Protein AF-A0A376TNF1-F1 (afdb_monomer)

Foldseek 3Di:
DVVVVPQALPVQLLVLLVCVLVVVDPLLVSLLSSLVRLLVSLVVLLVVCVPPALVSNLVSVL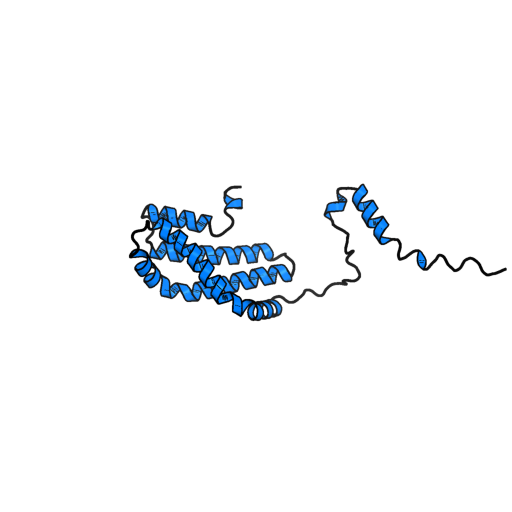SNVLSVVLSVVCNVCSVVLSVVLVPDPDRSSVSSVVSNVVSVVVSCVVCVVVPVVSSVVSCVVRPHDPPPDPPPDLPPPDVVCVVPVVVVVVSVVVVPPPPVVVPPPPPDDDD

Mean predicted aligned error: 14.38 Å

Organism: Escherichia coli (NCBI:txid562)

Radius of gyrati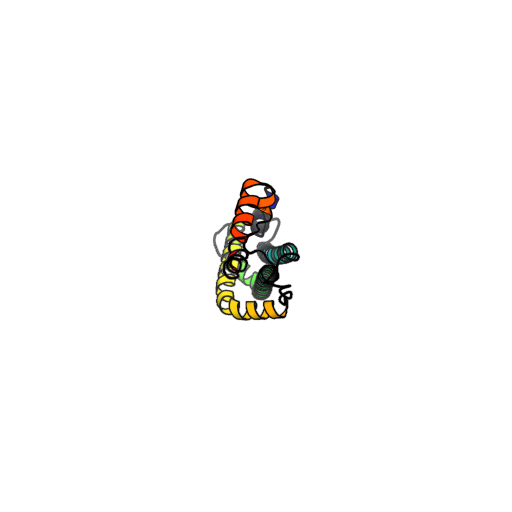on: 26.75 Å; Cα contacts (8 Å, |Δi|>4): 107; chains: 1; bounding box: 79×29×72 Å

Solvent-accessible surface area (backbone atoms only — not comparable to full-atom values): 10128 Å² total; per-residue (Å²): 103,72,76,65,69,39,67,59,37,58,49,57,40,51,52,40,18,51,37,36,63,71,63,77,42,55,68,55,57,40,52,52,50,43,48,50,36,46,38,50,40,24,50,51,45,34,64,74,26,66,88,48,58,54,68,56,35,30,53,27,47,44,51,28,51,54,38,48,54,48,44,64,67,46,57,83,46,41,63,61,50,39,54,59,56,64,69,48,99,63,61,68,27,55,52,48,52,51,49,53,54,49,54,53,50,53,46,48,64,69,44,56,84,44,45,66,64,42,53,53,52,28,45,70,75,47,55,77,70,79,75,79,50,82,87,74,58,67,95,74,70,56,78,80,35,69,84,36,70,70,56,43,50,56,51,56,62,69,68,52,72,76,67,58,73,78,74,73,84,84,84,88,86,79,136

Nearest PDB structures (foldseek):
  6e7e-assembly1_A  TM=3.094E-01  e=8.664E+00  Chlamydia trachomatis

InterPro domains:
  IPR003841 Sodium-dependent phosphate transport protein [PTHR10010] (2-160)

Structure (mmCIF, N/CA/C/O backbone):
data_AF-A0A376TNF1-F1
#
_entry.id   AF-A0A376TNF1-F1
#
loop_
_atom_site.group_PDB
_atom_site.id
_atom_site.type_symbol
_atom_site.label_atom_id
_atom_site.label_alt_id
_atom_site.label_comp_id
_atom_site.label_asym_id
_atom_site.label_entity_id
_atom_site.label_seq_id
_atom_site.pdbx_PDB_ins_code
_atom_site.Cartn_x
_atom_site.Cartn_y
_atom_site.Cartn_z
_atom_site.occupancy
_atom_site.B_iso_or_equiv
_atom_site.auth_seq_id
_atom_site.auth_comp_id
_atom_site.auth_asym_id
_atom_site.auth_atom_id
_atom_site.pdbx_PDB_model_num
ATOM 1 N N . MET A 1 1 ? 19.020 6.646 8.955 1.00 34.94 1 MET A N 1
ATOM 2 C CA . MET A 1 1 ? 19.158 5.173 8.859 1.00 34.94 1 MET A CA 1
ATOM 3 C C . MET A 1 1 ? 17.883 4.433 9.262 1.00 34.94 1 MET A C 1
ATOM 5 O O . MET A 1 1 ? 17.371 3.724 8.414 1.00 34.94 1 MET A O 1
ATOM 9 N N . PHE A 1 2 ? 17.274 4.658 10.437 1.00 38.81 2 PHE A N 1
ATOM 10 C CA . PHE A 1 2 ? 15.962 4.060 10.781 1.00 38.81 2 PHE A CA 1
ATOM 11 C C . PHE A 1 2 ? 14.847 4.399 9.764 1.00 38.81 2 PHE A C 1
ATOM 13 O O . PHE A 1 2 ? 14.122 3.512 9.330 1.00 38.81 2 PHE A O 1
ATOM 20 N N . ALA A 1 3 ? 14.791 5.646 9.274 1.00 36.69 3 ALA A N 1
ATOM 21 C CA . ALA A 1 3 ? 13.882 6.076 8.198 1.00 36.69 3 ALA A CA 1
ATOM 22 C C . ALA A 1 3 ? 14.189 5.462 6.809 1.00 36.69 3 ALA A C 1
ATOM 24 O O . ALA A 1 3 ? 13.300 5.370 5.973 1.00 36.69 3 ALA A O 1
ATOM 25 N N . ILE A 1 4 ? 15.432 5.018 6.578 1.00 36.22 4 ILE A N 1
ATOM 26 C CA . ILE A 1 4 ? 15.885 4.373 5.328 1.00 36.22 4 ILE A CA 1
ATOM 27 C C . ILE A 1 4 ? 15.665 2.850 5.397 1.00 36.22 4 ILE A C 1
ATOM 29 O O . ILE A 1 4 ? 15.368 2.228 4.389 1.00 36.22 4 ILE A O 1
ATOM 33 N N . ILE A 1 5 ? 15.729 2.252 6.592 1.00 37.12 5 ILE A N 1
ATOM 34 C CA . ILE A 1 5 ? 15.362 0.846 6.849 1.00 37.12 5 ILE A CA 1
ATOM 35 C C . ILE A 1 5 ? 13.827 0.686 6.918 1.00 37.12 5 ILE A C 1
ATOM 37 O O . ILE A 1 5 ? 13.288 -0.357 6.571 1.00 37.12 5 ILE A O 1
ATOM 41 N N . SER A 1 6 ? 13.105 1.754 7.277 1.00 37.94 6 SER A N 1
ATOM 42 C CA . SER A 1 6 ? 11.632 1.866 7.257 1.00 37.94 6 SER A CA 1
ATOM 43 C C . SER A 1 6 ? 11.009 1.983 5.855 1.00 37.94 6 SER A C 1
ATOM 45 O O . SER A 1 6 ? 9.791 2.118 5.716 1.00 37.94 6 SER A O 1
ATOM 47 N N . TYR A 1 7 ? 11.835 1.950 4.816 1.00 40.16 7 TYR A N 1
ATOM 48 C CA . TYR A 1 7 ? 11.448 1.915 3.412 1.00 40.16 7 TYR A CA 1
ATOM 49 C C . TYR A 1 7 ? 10.841 0.527 3.144 1.00 40.16 7 TYR A C 1
ATOM 51 O O . TYR A 1 7 ? 11.546 -0.458 3.027 1.00 40.16 7 TYR A O 1
ATOM 59 N N . SER A 1 8 ? 9.542 0.288 3.089 1.00 60.22 8 SER A N 1
ATOM 60 C CA . SER A 1 8 ? 8.426 1.112 2.673 1.00 60.22 8 SER A CA 1
ATOM 61 C C . SER A 1 8 ? 7.162 0.354 3.125 1.00 60.22 8 SER A C 1
ATOM 63 O O . SER A 1 8 ? 7.199 -0.864 3.295 1.00 60.22 8 SER A O 1
ATOM 65 N N . SER A 1 9 ? 6.039 1.032 3.361 1.00 64.62 9 SER A N 1
ATOM 66 C CA . SER A 1 9 ? 4.785 0.474 3.914 1.00 64.62 9 SER A CA 1
ATOM 67 C C . SER A 1 9 ? 4.803 0.034 5.390 1.00 64.62 9 SER A C 1
ATOM 69 O O . SER A 1 9 ? 3.880 0.410 6.106 1.00 64.62 9 SER A O 1
ATOM 71 N N . LEU A 1 10 ? 5.795 -0.716 5.891 1.00 77.06 10 LEU A N 1
ATOM 72 C CA . LEU A 1 10 ? 5.730 -1.268 7.261 1.00 77.06 10 LEU A CA 1
ATOM 73 C C . LEU A 1 10 ? 5.754 -0.183 8.348 1.00 77.06 10 LEU A C 1
ATOM 75 O O . LEU A 1 10 ? 4.940 -0.215 9.265 1.00 77.06 10 LEU A O 1
ATOM 79 N N . ALA A 1 11 ? 6.628 0.817 8.230 1.00 82.75 11 ALA A N 1
ATOM 80 C CA . ALA A 1 11 ? 6.674 1.916 9.195 1.00 82.75 11 ALA A CA 1
ATOM 81 C C . ALA A 1 11 ? 5.387 2.754 9.197 1.00 82.75 11 ALA A C 1
ATOM 83 O O . ALA A 1 11 ? 4.919 3.163 10.256 1.00 82.75 11 ALA A O 1
ATOM 84 N N . ALA A 1 12 ? 4.775 2.953 8.026 1.00 86.38 12 ALA A N 1
ATOM 85 C CA . ALA A 1 12 ? 3.481 3.619 7.918 1.00 86.38 12 ALA A CA 1
ATOM 86 C C . ALA A 1 12 ? 2.363 2.791 8.578 1.00 86.38 12 ALA A C 1
ATOM 88 O O . ALA A 1 12 ? 1.504 3.353 9.257 1.00 86.38 12 ALA A O 1
ATOM 89 N N . VAL A 1 13 ? 2.400 1.461 8.438 1.00 88.75 13 VAL A N 1
ATOM 90 C CA . VAL A 1 13 ? 1.470 0.538 9.109 1.00 88.75 13 VAL A CA 1
ATOM 91 C C . VAL A 1 13 ? 1.645 0.593 10.624 1.00 88.75 13 VAL A C 1
ATOM 93 O O . VAL A 1 13 ? 0.652 0.722 11.331 1.00 88.75 13 VAL A O 1
ATOM 96 N N . LEU A 1 14 ? 2.881 0.561 11.129 1.00 90.38 14 LEU A N 1
ATOM 97 C CA . LEU A 1 14 ? 3.160 0.646 12.565 1.00 90.38 14 LEU A CA 1
ATOM 98 C C . LEU A 1 14 ? 2.749 1.999 13.149 1.00 90.38 14 LEU A C 1
ATOM 100 O O . LEU A 1 14 ? 2.102 2.035 14.188 1.00 90.38 14 LEU A O 1
ATOM 104 N N . LEU A 1 15 ? 3.046 3.106 12.461 1.00 91.69 15 LEU A N 1
ATOM 105 C CA . LEU A 1 15 ? 2.569 4.432 12.858 1.00 91.69 15 LEU A CA 1
ATOM 106 C C . LEU A 1 15 ? 1.037 4.460 12.936 1.00 91.69 15 LEU A C 1
ATOM 108 O O . LEU A 1 15 ? 0.473 4.904 13.931 1.00 91.69 15 LEU A O 1
ATOM 112 N N . THR A 1 16 ? 0.366 3.935 11.912 1.00 91.44 16 THR A N 1
ATOM 113 C CA . THR A 1 16 ? -1.099 3.851 11.859 1.00 91.44 16 THR A CA 1
ATOM 114 C C . THR A 1 16 ? -1.656 2.986 12.995 1.00 91.44 16 THR A C 1
ATOM 116 O O . THR A 1 16 ? -2.622 3.375 13.654 1.00 91.44 16 THR A O 1
ATOM 119 N N . ALA A 1 17 ? -1.033 1.841 13.279 1.00 90.81 17 ALA A N 1
ATOM 120 C CA . ALA A 1 17 ? -1.405 0.963 14.384 1.00 90.81 17 ALA A CA 1
ATOM 121 C C . ALA A 1 17 ? -1.255 1.674 15.739 1.00 90.81 17 ALA A C 1
ATOM 123 O O . ALA A 1 17 ? -2.183 1.644 16.545 1.00 90.81 17 ALA A O 1
ATOM 124 N N . THR A 1 18 ? -0.151 2.393 15.955 1.00 91.81 18 THR A N 1
ATOM 125 C CA . THR A 1 18 ? 0.085 3.195 17.165 1.00 91.81 18 THR A CA 1
ATOM 126 C C . THR A 1 18 ? -0.958 4.300 17.331 1.00 91.81 18 THR A C 1
ATOM 128 O O . THR A 1 18 ? -1.529 4.446 18.409 1.00 91.81 18 THR A O 1
ATOM 131 N N . LEU A 1 19 ? -1.274 5.045 16.265 1.00 92.81 19 LEU A N 1
ATOM 132 C CA . LEU A 1 19 ? -2.315 6.083 16.298 1.00 92.81 19 LEU A CA 1
ATOM 133 C C . LEU A 1 19 ? -3.703 5.497 16.599 1.00 92.81 19 LEU A C 1
ATOM 135 O O . LEU A 1 19 ? -4.504 6.120 17.296 1.00 92.81 19 LEU A O 1
ATOM 139 N N . THR A 1 20 ? -3.977 4.288 16.107 1.00 92.75 20 THR A N 1
ATOM 140 C CA . THR A 1 20 ? -5.225 3.563 16.388 1.00 92.75 20 THR A CA 1
ATOM 141 C C . THR A 1 20 ? -5.281 3.089 17.840 1.00 92.75 2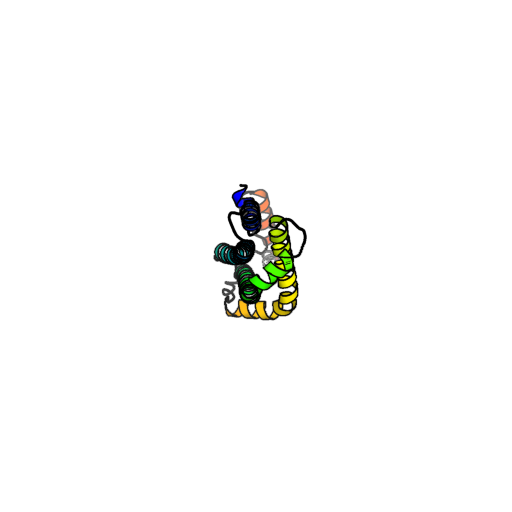0 THR A C 1
ATOM 143 O O . THR A 1 20 ? -6.325 3.206 18.477 1.00 92.75 20 THR A O 1
ATOM 146 N N . ALA A 1 21 ? -4.168 2.585 18.388 1.00 90.62 21 ALA A N 1
ATOM 147 C CA . ALA A 1 21 ? -4.066 2.201 19.799 1.00 90.62 21 ALA A CA 1
ATOM 148 C C . ALA A 1 21 ? -4.260 3.399 20.736 1.00 90.62 21 ALA A C 1
ATOM 150 O O . ALA A 1 21 ? -4.921 3.270 21.761 1.00 90.62 21 ALA A O 1
ATOM 151 N N . ALA A 1 22 ? -3.738 4.566 20.354 1.00 91.56 22 ALA A N 1
ATOM 152 C CA . ALA A 1 22 ? -3.922 5.817 21.083 1.00 91.56 22 ALA A CA 1
ATOM 153 C C . ALA A 1 22 ? -5.341 6.408 20.944 1.00 91.56 22 ALA A C 1
ATOM 155 O O . ALA A 1 22 ? -5.638 7.429 21.558 1.00 91.56 22 ALA A O 1
ATOM 156 N N . GLY A 1 23 ? -6.214 5.810 20.121 1.00 88.69 23 GLY A N 1
ATOM 157 C CA . GLY A 1 23 ? -7.573 6.302 19.875 1.00 88.69 23 GLY A CA 1
ATOM 158 C C . GLY A 1 23 ? -7.645 7.593 19.052 1.00 88.69 23 GLY A C 1
ATOM 159 O O . GLY A 1 23 ? -8.720 8.173 18.940 1.00 88.69 23 GLY A O 1
ATOM 160 N N . ILE A 1 24 ? -6.527 8.034 18.464 1.00 94.00 24 ILE A N 1
ATOM 161 C CA . ILE A 1 24 ? -6.433 9.275 17.677 1.00 94.00 24 ILE A CA 1
ATOM 162 C C . ILE A 1 24 ? -7.178 9.128 16.347 1.00 94.00 24 ILE A C 1
ATOM 164 O O . ILE A 1 24 ? -7.808 10.070 15.871 1.00 94.00 24 ILE A O 1
ATOM 168 N N . ILE A 1 25 ? -7.110 7.938 15.746 1.00 93.88 25 ILE A N 1
ATOM 169 C CA . ILE A 1 25 ? -7.808 7.610 14.501 1.00 93.88 25 ILE A CA 1
ATOM 170 C C . ILE A 1 25 ? -8.760 6.434 14.703 1.00 93.88 25 ILE A C 1
ATOM 172 O O . ILE A 1 25 ? -8.498 5.516 15.485 1.00 93.88 25 ILE A O 1
ATOM 176 N N . SER A 1 26 ? -9.874 6.447 13.971 1.00 93.06 26 SER A N 1
ATOM 177 C CA . SER A 1 26 ? -10.819 5.333 13.974 1.00 93.06 26 SER A CA 1
ATOM 178 C C . SER A 1 26 ? -10.261 4.136 13.197 1.00 93.06 26 SER A C 1
ATOM 180 O O . SER A 1 26 ? -9.447 4.279 12.285 1.00 93.06 26 SER A O 1
ATOM 182 N N . PHE A 1 27 ? -10.722 2.933 13.540 1.00 92.06 27 PHE A N 1
ATOM 183 C CA . PHE A 1 27 ? -10.255 1.705 12.895 1.00 92.06 27 PHE A CA 1
ATOM 184 C C . PHE A 1 27 ? -10.501 1.675 11.368 1.00 92.06 27 PHE A C 1
ATOM 186 O O . PHE A 1 27 ? -9.567 1.346 10.643 1.00 92.06 27 PHE A O 1
ATOM 193 N N . PRO A 1 28 ? -11.664 2.104 10.830 1.00 92.75 28 PRO A N 1
ATOM 194 C CA . PRO A 1 28 ? -11.850 2.203 9.379 1.00 92.75 28 PRO A CA 1
ATOM 195 C C . PRO A 1 28 ? -10.865 3.173 8.707 1.00 92.75 28 PRO A C 1
ATOM 197 O O . PRO A 1 28 ? -10.336 2.873 7.638 1.00 92.75 28 PRO A O 1
ATOM 200 N N . VAL A 1 29 ? -10.567 4.310 9.352 1.00 93.06 29 VAL A N 1
ATOM 201 C CA . VAL A 1 29 ? -9.575 5.278 8.852 1.00 93.06 29 VAL A CA 1
ATOM 202 C C . VAL A 1 29 ? -8.181 4.651 8.828 1.00 93.06 29 VAL A C 1
ATOM 204 O O . VAL A 1 29 ? -7.451 4.820 7.853 1.00 93.06 29 VAL A O 1
ATOM 207 N N . ALA A 1 30 ? -7.831 3.868 9.850 1.00 93.31 30 ALA A N 1
ATOM 208 C CA . ALA A 1 30 ? -6.577 3.130 9.895 1.00 93.31 30 ALA A CA 1
ATOM 209 C C . ALA A 1 30 ? -6.427 2.156 8.711 1.00 93.31 30 ALA A C 1
ATOM 211 O O . ALA A 1 30 ? -5.371 2.119 8.078 1.00 93.31 30 ALA A O 1
ATOM 212 N N . LEU A 1 31 ? -7.486 1.422 8.348 1.00 93.31 31 LEU A N 1
ATOM 213 C CA . LEU A 1 31 ? -7.456 0.523 7.185 1.00 93.31 31 LEU A CA 1
ATOM 214 C C . LEU A 1 31 ? -7.226 1.294 5.875 1.00 93.31 31 LEU A C 1
ATOM 216 O O . LEU A 1 31 ? -6.380 0.899 5.069 1.00 93.31 31 LEU A O 1
ATOM 220 N N . CYS A 1 32 ? -7.911 2.428 5.687 1.00 93.62 32 CYS A N 1
ATOM 221 C CA . CYS A 1 32 ? -7.702 3.308 4.533 1.00 93.62 32 CYS A CA 1
ATOM 222 C C . CYS A 1 32 ? -6.256 3.818 4.446 1.00 93.62 32 CYS A C 1
ATOM 224 O O . CYS A 1 32 ? -5.663 3.802 3.365 1.00 93.62 32 CYS A O 1
ATOM 226 N N . LEU A 1 33 ? -5.665 4.225 5.574 1.00 92.75 33 LEU A N 1
ATOM 227 C CA . LEU A 1 33 ? -4.272 4.679 5.629 1.00 92.75 33 LEU A CA 1
ATOM 228 C C . LEU A 1 33 ? -3.290 3.564 5.259 1.00 92.75 33 LEU A C 1
ATOM 230 O O . LEU A 1 33 ? -2.349 3.814 4.509 1.00 92.75 33 LEU A O 1
ATOM 234 N N . VAL A 1 34 ? -3.525 2.328 5.709 1.00 91.62 34 VAL A N 1
ATOM 235 C CA . VAL A 1 34 ? -2.697 1.173 5.323 1.00 91.62 34 VAL A CA 1
ATOM 236 C C . VAL A 1 34 ? -2.775 0.897 3.820 1.00 91.62 34 VAL A C 1
ATOM 238 O O . VAL A 1 34 ? -1.742 0.666 3.185 1.00 91.62 34 VAL A O 1
ATOM 241 N N . ILE A 1 35 ? -3.974 0.945 3.230 1.00 91.75 35 ILE A N 1
ATOM 242 C CA . ILE A 1 35 ? -4.154 0.781 1.778 1.00 91.75 35 ILE A CA 1
ATOM 243 C C . ILE A 1 35 ? -3.397 1.887 1.029 1.00 91.75 35 ILE A C 1
ATOM 245 O O . ILE A 1 35 ? -2.643 1.594 0.095 1.00 91.75 35 ILE A O 1
ATOM 249 N N . GLY A 1 36 ? -3.548 3.138 1.473 1.00 90.31 36 GLY A N 1
ATOM 250 C CA . GLY A 1 36 ? -2.872 4.300 0.900 1.00 90.31 36 GLY A CA 1
ATOM 251 C C . GLY A 1 36 ? -1.349 4.210 0.999 1.00 90.31 36 GLY A C 1
ATOM 252 O O . GLY A 1 36 ? -0.658 4.415 0.004 1.00 90.31 36 GLY A O 1
ATOM 253 N N . ALA A 1 37 ? -0.813 3.815 2.155 1.00 89.44 37 ALA A N 1
ATOM 254 C CA . ALA A 1 37 ? 0.621 3.610 2.354 1.00 89.44 37 ALA A CA 1
ATOM 255 C C . ALA A 1 37 ? 1.182 2.520 1.429 1.00 89.44 37 ALA A C 1
ATOM 257 O O . ALA A 1 37 ? 2.262 2.676 0.851 1.00 89.44 37 ALA A O 1
ATOM 258 N N . ASN A 1 38 ? 0.433 1.432 1.228 1.00 87.56 38 ASN A N 1
ATOM 259 C CA . ASN A 1 38 ? 0.830 0.380 0.301 1.00 87.56 38 ASN A CA 1
ATOM 260 C C . ASN A 1 38 ? 0.824 0.871 -1.158 1.00 87.56 38 ASN A C 1
ATOM 262 O O . ASN A 1 38 ? 1.758 0.560 -1.900 1.00 87.56 38 ASN A O 1
ATOM 266 N N . LEU A 1 39 ? -0.167 1.668 -1.572 1.00 89.81 39 LEU A N 1
ATOM 267 C CA . LEU A 1 39 ? -0.187 2.278 -2.906 1.00 89.81 39 LEU A CA 1
ATOM 268 C C . LEU A 1 39 ? 0.973 3.271 -3.092 1.00 89.81 39 LEU A C 1
ATOM 270 O O . LEU A 1 39 ? 1.701 3.192 -4.082 1.00 89.81 39 LEU A O 1
ATOM 274 N N . GLY A 1 40 ? 1.208 4.131 -2.097 1.00 86.81 40 GLY A N 1
ATOM 275 C CA . GLY A 1 40 ? 2.311 5.094 -2.073 1.00 86.81 40 GLY A CA 1
ATOM 276 C C . GLY A 1 40 ? 3.684 4.429 -2.192 1.00 86.81 40 GLY A C 1
ATOM 277 O O . GLY A 1 40 ? 4.529 4.907 -2.946 1.00 86.81 40 GLY A O 1
ATOM 278 N N . SER A 1 41 ? 3.888 3.269 -1.555 1.00 85.38 41 SER A N 1
ATOM 279 C CA . SER A 1 41 ? 5.125 2.485 -1.719 1.00 85.38 41 SER A CA 1
ATOM 280 C C . SER A 1 41 ? 5.379 2.069 -3.173 1.00 85.38 41 SER A C 1
ATOM 282 O O . SER A 1 41 ? 6.522 2.043 -3.624 1.00 85.38 41 SER A O 1
ATOM 284 N N . GLY A 1 42 ? 4.317 1.751 -3.925 1.00 85.88 42 GLY A N 1
ATOM 285 C CA . GLY A 1 42 ? 4.406 1.424 -5.348 1.00 85.88 42 GLY A CA 1
ATOM 286 C C . GLY A 1 42 ? 4.779 2.637 -6.194 1.00 85.88 42 GLY A C 1
ATOM 287 O O . GLY A 1 42 ? 5.593 2.518 -7.106 1.00 85.88 42 GLY A O 1
ATOM 288 N N . LEU A 1 43 ? 4.232 3.809 -5.862 1.00 87.94 43 LEU A N 1
ATOM 289 C CA . LEU A 1 43 ? 4.555 5.051 -6.560 1.00 87.94 43 LEU A CA 1
ATOM 290 C C . LEU A 1 43 ? 6.012 5.459 -6.318 1.00 87.94 43 LEU A C 1
ATOM 292 O O . LEU A 1 43 ? 6.724 5.779 -7.264 1.00 87.94 43 LEU A O 1
ATOM 296 N N . LEU A 1 44 ? 6.486 5.374 -5.073 1.00 85.50 44 LEU A N 1
ATOM 297 C CA . LEU A 1 44 ? 7.892 5.616 -4.745 1.00 85.50 44 LEU A CA 1
ATOM 298 C C . LEU A 1 44 ? 8.818 4.637 -5.473 1.00 85.50 44 LEU A C 1
ATOM 300 O O . LEU A 1 44 ? 9.837 5.057 -6.013 1.00 85.50 44 LEU A O 1
ATOM 304 N N . ALA A 1 45 ? 8.447 3.355 -5.554 1.00 83.75 45 ALA A N 1
ATOM 305 C CA . ALA A 1 45 ? 9.211 2.370 -6.316 1.00 83.75 45 ALA A CA 1
ATOM 306 C C . ALA A 1 45 ? 9.290 2.731 -7.809 1.00 83.75 45 ALA A C 1
ATOM 308 O O . ALA A 1 45 ? 10.353 2.582 -8.408 1.00 83.75 45 ALA A O 1
ATOM 309 N N . MET A 1 46 ? 8.207 3.246 -8.399 1.00 85.00 46 MET A N 1
ATOM 310 C CA . MET A 1 46 ? 8.218 3.756 -9.772 1.00 85.00 46 MET A CA 1
ATOM 311 C C . MET A 1 46 ? 9.174 4.938 -9.935 1.00 85.00 46 MET A C 1
ATOM 313 O O . MET A 1 46 ? 10.008 4.931 -10.838 1.00 85.00 46 MET A O 1
ATOM 317 N N . LEU A 1 47 ? 9.067 5.941 -9.060 1.00 84.25 47 LEU A N 1
ATOM 318 C CA . LEU A 1 47 ? 9.908 7.138 -9.111 1.00 84.25 47 LEU A CA 1
ATOM 319 C C . LEU A 1 47 ? 11.389 6.779 -8.958 1.00 84.25 47 LEU A C 1
ATOM 321 O O . LEU A 1 47 ? 12.217 7.250 -9.735 1.00 84.25 47 LEU A O 1
ATOM 325 N N . ASN A 1 48 ? 11.708 5.880 -8.025 1.00 81.81 48 ASN A N 1
ATOM 326 C CA . ASN A 1 48 ? 13.076 5.436 -7.773 1.00 81.81 48 ASN A CA 1
ATOM 327 C C . ASN A 1 48 ? 13.662 4.611 -8.930 1.00 81.81 48 ASN A C 1
ATOM 329 O O . ASN A 1 48 ? 14.867 4.624 -9.146 1.00 81.81 48 ASN A O 1
ATOM 333 N N . ASN A 1 49 ? 12.820 3.907 -9.692 1.00 82.31 49 ASN A N 1
ATOM 334 C CA . ASN A 1 49 ? 13.250 3.135 -10.860 1.00 82.31 49 ASN A CA 1
ATOM 335 C C . ASN A 1 49 ? 13.139 3.915 -12.177 1.00 82.31 49 ASN A C 1
ATOM 337 O O . ASN A 1 49 ? 13.407 3.346 -13.228 1.00 82.31 49 ASN A O 1
ATOM 341 N N . SER A 1 50 ? 12.766 5.198 -12.162 1.00 78.69 50 SER A N 1
ATOM 342 C CA . SER A 1 50 ? 12.534 5.979 -13.387 1.00 78.69 50 SER A CA 1
ATOM 343 C C . SER A 1 50 ? 13.760 6.077 -14.309 1.00 78.69 50 SER A C 1
ATOM 345 O O . SER A 1 50 ? 13.590 6.045 -15.526 1.00 78.69 50 SER A O 1
ATOM 347 N N . ALA A 1 51 ? 14.970 6.117 -13.741 1.00 79.00 51 ALA A N 1
ATOM 348 C CA . ALA A 1 51 ? 16.250 6.128 -14.461 1.00 79.00 51 ALA A CA 1
ATOM 349 C C . ALA A 1 51 ? 16.882 4.730 -14.642 1.00 79.00 51 ALA A C 1
ATOM 351 O O . ALA A 1 51 ? 17.995 4.613 -15.149 1.00 79.00 51 ALA A O 1
ATOM 352 N N . ALA A 1 52 ? 16.209 3.665 -14.197 1.00 82.88 52 ALA A N 1
ATOM 353 C CA . ALA A 1 52 ? 16.699 2.299 -14.341 1.00 82.88 52 ALA A CA 1
ATOM 354 C C . ALA A 1 52 ? 16.427 1.746 -15.751 1.00 82.88 52 ALA A C 1
ATOM 356 O O . ALA A 1 52 ? 15.672 2.319 -16.540 1.00 82.88 52 ALA A O 1
ATOM 357 N N . ASN A 1 53 ? 17.012 0.586 -16.055 1.00 84.62 53 ASN A N 1
ATOM 358 C CA . ASN A 1 53 ? 16.792 -0.096 -17.329 1.00 84.62 53 ASN A CA 1
ATOM 359 C C . ASN A 1 53 ? 15.298 -0.415 -17.581 1.00 84.62 53 ASN A C 1
ATOM 361 O O . ASN A 1 53 ? 14.476 -0.486 -16.659 1.00 84.62 53 ASN A O 1
ATOM 365 N N . ALA A 1 54 ? 14.941 -0.639 -18.851 1.00 84.94 54 ALA A N 1
ATOM 366 C CA . ALA A 1 54 ? 13.557 -0.891 -19.261 1.00 84.94 54 ALA A CA 1
ATOM 367 C C . ALA A 1 54 ? 12.906 -2.063 -18.498 1.00 84.94 54 ALA A C 1
ATOM 369 O O . ALA A 1 54 ? 11.725 -2.002 -18.157 1.00 84.94 54 ALA A O 1
ATOM 370 N N . ALA A 1 55 ? 13.673 -3.108 -18.166 1.00 83.75 55 ALA A N 1
ATOM 371 C CA . ALA A 1 55 ? 13.188 -4.247 -17.389 1.00 83.75 55 ALA A CA 1
ATOM 372 C C . ALA A 1 55 ? 12.776 -3.855 -15.956 1.00 83.75 55 ALA A C 1
ATOM 374 O O . ALA A 1 55 ? 11.666 -4.176 -15.530 1.00 83.75 55 ALA A O 1
ATOM 375 N N . ALA A 1 56 ? 13.616 -3.112 -15.232 1.00 83.50 56 ALA A N 1
ATOM 376 C CA . ALA A 1 56 ? 13.331 -2.649 -13.874 1.00 83.50 56 ALA A CA 1
ATOM 377 C C . ALA A 1 56 ? 12.124 -1.699 -13.837 1.00 83.50 56 ALA A C 1
ATOM 379 O O . ALA A 1 56 ? 11.237 -1.845 -12.992 1.00 83.50 56 ALA A O 1
ATOM 380 N N . ARG A 1 57 ? 12.023 -0.788 -14.814 1.00 86.81 57 ARG A N 1
ATOM 381 C CA . ARG A 1 57 ? 10.867 0.112 -14.959 1.00 86.81 57 ARG A CA 1
ATOM 382 C C . ARG A 1 57 ? 9.562 -0.653 -15.195 1.00 86.81 57 ARG A C 1
ATOM 384 O O . ARG A 1 57 ? 8.538 -0.300 -14.613 1.00 86.81 57 ARG A O 1
ATOM 391 N N . ARG A 1 58 ? 9.584 -1.728 -15.994 1.00 89.31 58 ARG A N 1
ATOM 392 C CA . ARG A 1 58 ? 8.411 -2.597 -16.224 1.00 89.31 58 ARG A CA 1
ATOM 393 C C . ARG A 1 58 ? 7.959 -3.302 -14.950 1.00 89.31 58 ARG A C 1
ATOM 395 O O . ARG A 1 58 ? 6.762 -3.348 -14.686 1.00 89.31 58 ARG A O 1
ATOM 402 N N . VAL A 1 59 ? 8.896 -3.811 -14.148 1.00 87.62 59 VAL A N 1
ATOM 403 C CA . VAL A 1 59 ? 8.580 -4.445 -12.856 1.00 87.62 59 VAL A CA 1
ATOM 404 C C . VAL A 1 59 ? 7.970 -3.429 -11.888 1.00 87.62 59 VAL A C 1
ATOM 406 O O . VAL A 1 59 ? 6.953 -3.718 -11.253 1.00 87.62 59 VAL A O 1
ATOM 409 N N . ALA A 1 60 ? 8.536 -2.220 -11.813 1.00 87.62 60 ALA A N 1
ATOM 410 C CA . ALA A 1 60 ? 7.996 -1.146 -10.984 1.00 87.62 60 ALA A CA 1
ATOM 411 C C . ALA A 1 60 ? 6.577 -0.735 -11.426 1.00 87.62 60 ALA A C 1
ATOM 413 O O . ALA A 1 60 ? 5.690 -0.579 -10.583 1.00 87.62 60 ALA A O 1
ATOM 414 N N . LEU A 1 61 ? 6.332 -0.655 -12.739 1.00 90.31 61 LEU A N 1
ATOM 415 C CA . LEU A 1 61 ? 5.011 -0.398 -13.315 1.00 90.31 61 LEU A CA 1
ATOM 416 C C . LEU A 1 61 ? 3.999 -1.491 -13.008 1.00 90.31 61 LEU A C 1
ATOM 418 O O . LEU A 1 61 ? 2.920 -1.179 -12.509 1.00 90.31 61 LEU A O 1
ATOM 422 N N . GLY A 1 62 ? 4.346 -2.757 -13.229 1.00 90.75 62 GLY A N 1
ATOM 423 C CA . GLY A 1 62 ? 3.465 -3.876 -12.900 1.00 90.75 62 GLY A CA 1
ATOM 424 C C . GLY A 1 62 ? 3.108 -3.903 -11.411 1.00 90.75 62 GLY A C 1
ATOM 425 O O . GLY A 1 62 ? 1.941 -4.054 -11.054 1.00 90.75 62 GLY A O 1
ATOM 426 N N . SER A 1 63 ? 4.091 -3.660 -10.533 1.00 89.69 63 SER A N 1
ATOM 427 C CA . SER A 1 63 ? 3.865 -3.570 -9.084 1.00 89.69 63 SER A CA 1
ATOM 428 C C . SER A 1 63 ? 2.884 -2.454 -8.720 1.00 89.69 63 SER A C 1
ATOM 430 O O . SER A 1 63 ? 1.957 -2.680 -7.937 1.00 89.69 63 SER A O 1
ATOM 432 N N . LEU A 1 64 ? 3.059 -1.257 -9.291 1.00 91.12 64 LEU A N 1
ATOM 433 C CA . LEU A 1 64 ? 2.169 -0.122 -9.055 1.00 91.12 64 LEU A CA 1
ATOM 434 C C . LEU A 1 64 ? 0.748 -0.409 -9.554 1.00 91.12 64 LEU A C 1
ATOM 436 O O . LEU A 1 64 ? -0.206 -0.176 -8.816 1.00 91.12 64 LEU A O 1
ATOM 440 N N . LEU A 1 65 ? 0.601 -0.957 -10.761 1.00 93.38 65 LEU A N 1
ATOM 441 C CA . LEU A 1 65 ? -0.704 -1.272 -11.343 1.00 93.38 65 LEU A CA 1
ATOM 442 C C . LEU A 1 65 ? -1.453 -2.332 -10.530 1.00 93.38 65 LEU A C 1
ATOM 444 O O . LEU A 1 65 ? -2.625 -2.138 -10.213 1.00 93.38 65 LEU A O 1
ATOM 448 N N . PHE A 1 66 ? -0.786 -3.409 -10.105 1.00 91.44 66 PHE A N 1
ATOM 449 C CA . PHE A 1 66 ? -1.414 -4.409 -9.236 1.00 91.44 66 PHE A CA 1
ATOM 450 C C . PHE A 1 66 ? -1.829 -3.839 -7.880 1.00 91.44 66 PHE A C 1
ATOM 452 O O . PHE A 1 66 ? -2.891 -4.185 -7.360 1.00 91.44 66 PHE A O 1
ATOM 459 N N . LYS A 1 67 ? -1.021 -2.943 -7.303 1.00 91.38 67 LYS A N 1
ATOM 460 C CA . LYS A 1 67 ? -1.384 -2.236 -6.068 1.00 91.38 67 LYS A CA 1
ATOM 461 C C . LYS A 1 67 ? -2.579 -1.311 -6.283 1.00 91.38 67 LYS A C 1
ATOM 463 O O . LYS A 1 67 ? -3.456 -1.288 -5.426 1.00 91.38 67 LYS A O 1
ATOM 468 N N . LEU A 1 68 ? -2.635 -0.604 -7.412 1.00 93.81 68 LEU A N 1
ATOM 469 C CA . LEU A 1 68 ? -3.731 0.295 -7.766 1.00 93.81 68 LEU A CA 1
ATOM 470 C C . LEU A 1 68 ? -5.047 -0.472 -7.918 1.00 93.81 68 LEU A C 1
ATOM 472 O O . LEU A 1 68 ? -6.019 -0.148 -7.239 1.00 93.81 68 LEU A O 1
ATOM 476 N N . VAL A 1 69 ? -5.053 -1.537 -8.722 1.00 93.38 69 VAL A N 1
ATOM 477 C CA . VAL A 1 69 ? -6.229 -2.398 -8.918 1.00 93.38 69 VAL A CA 1
ATOM 478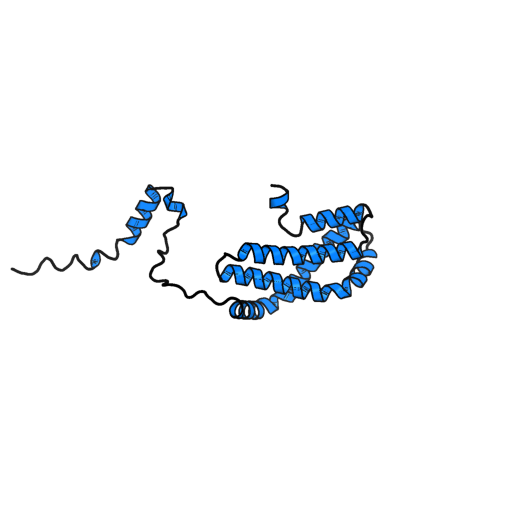 C C . VAL A 1 69 ? -6.678 -3.010 -7.592 1.00 93.38 69 VAL A C 1
ATOM 480 O O . VAL A 1 69 ? -7.848 -2.901 -7.234 1.00 93.38 69 VAL A O 1
ATOM 483 N N . GLY A 1 70 ? -5.749 -3.577 -6.814 1.00 90.94 70 GLY A N 1
ATOM 484 C CA . GLY A 1 70 ? -6.064 -4.134 -5.496 1.00 90.94 70 GLY A CA 1
ATOM 485 C C . GLY A 1 70 ? -6.655 -3.097 -4.537 1.00 90.94 70 GLY A C 1
ATOM 486 O O . GLY A 1 70 ? -7.624 -3.392 -3.841 1.00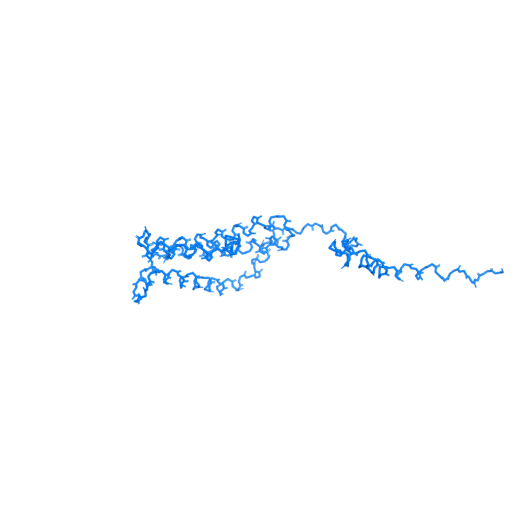 90.94 70 GLY A O 1
ATOM 487 N N . SER A 1 71 ? -6.119 -1.871 -4.537 1.00 92.56 71 SER A N 1
ATOM 488 C CA . SER A 1 71 ? -6.618 -0.788 -3.684 1.00 92.56 71 SER A CA 1
ATOM 489 C C . SER A 1 71 ? -8.022 -0.336 -4.081 1.00 92.56 71 SER A C 1
ATOM 491 O O . SER A 1 71 ? -8.869 -0.140 -3.214 1.00 92.56 71 SER A O 1
ATOM 493 N N . LEU A 1 72 ? -8.296 -0.234 -5.383 1.00 93.25 72 LEU A N 1
ATOM 494 C CA . LEU A 1 72 ? -9.588 0.214 -5.893 1.00 93.25 72 LEU A CA 1
ATOM 495 C C . LEU A 1 72 ? -10.688 -0.820 -5.635 1.00 93.25 72 LEU A C 1
ATOM 497 O O . LEU A 1 72 ? -11.811 -0.450 -5.306 1.00 93.25 72 LEU A O 1
ATOM 501 N N . ILE A 1 73 ? -10.347 -2.109 -5.724 1.00 92.25 73 ILE A N 1
ATOM 502 C CA . ILE A 1 73 ? -11.271 -3.203 -5.415 1.00 92.25 73 ILE A CA 1
ATOM 503 C C . ILE A 1 73 ? -11.590 -3.239 -3.920 1.00 92.25 73 ILE A C 1
ATOM 505 O O . ILE A 1 73 ? -12.745 -3.441 -3.568 1.00 92.25 73 ILE A O 1
ATOM 509 N N . ILE A 1 74 ? -10.601 -3.051 -3.036 1.00 90.94 74 ILE A N 1
ATOM 510 C CA . ILE A 1 74 ? -10.799 -3.233 -1.589 1.00 90.94 74 ILE A CA 1
ATOM 511 C C . ILE A 1 74 ? -11.454 -2.026 -0.902 1.00 90.94 74 ILE A C 1
ATOM 513 O O . ILE A 1 74 ? -12.177 -2.209 0.074 1.00 90.94 74 ILE A O 1
ATOM 517 N N . LEU A 1 75 ? -11.230 -0.807 -1.410 1.00 90.12 75 LEU A N 1
ATOM 518 C CA . LEU A 1 75 ? -11.754 0.452 -0.861 1.00 90.12 75 LEU A CA 1
ATOM 519 C C . LEU A 1 75 ? -13.258 0.429 -0.509 1.00 90.12 75 LEU A C 1
ATOM 521 O O . LEU A 1 75 ? -13.584 0.766 0.630 1.00 90.12 75 LEU A O 1
ATOM 525 N N . PRO A 1 76 ? -14.183 0.002 -1.394 1.00 91.69 76 PRO A N 1
ATOM 526 C CA . PRO A 1 76 ? -15.612 -0.037 -1.063 1.00 91.69 76 PRO A CA 1
ATOM 527 C C . PRO A 1 76 ? -15.961 -1.049 0.040 1.00 91.69 76 PRO A C 1
ATOM 529 O O . PRO A 1 76 ? -16.967 -0.888 0.725 1.00 91.69 76 PRO A O 1
ATOM 532 N N . PHE A 1 77 ? -15.127 -2.070 0.256 1.00 92.12 77 PHE A N 1
ATOM 533 C CA . PHE A 1 77 ? -15.346 -3.093 1.281 1.00 92.12 77 PHE A CA 1
ATOM 534 C C . PHE A 1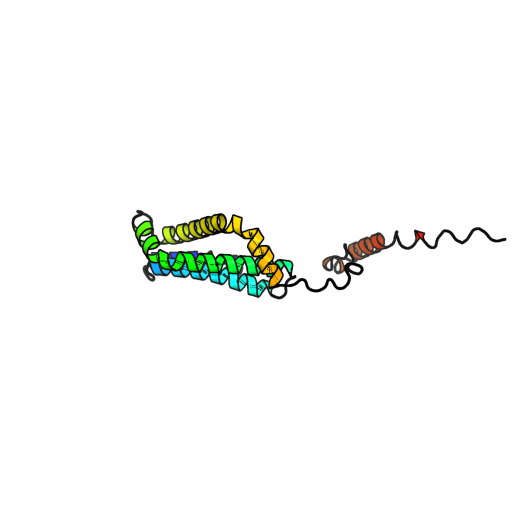 77 ? -14.709 -2.747 2.632 1.00 92.12 77 PHE A C 1
ATOM 536 O O . PHE A 1 77 ? -14.853 -3.519 3.578 1.00 92.12 77 PHE A O 1
ATOM 543 N N . VAL A 1 78 ? -14.026 -1.603 2.766 1.00 91.69 78 VAL A N 1
ATOM 544 C CA . VAL A 1 78 ? -13.300 -1.246 3.998 1.00 91.69 78 VAL A CA 1
ATOM 545 C C . VAL A 1 78 ? -14.212 -1.205 5.221 1.00 91.6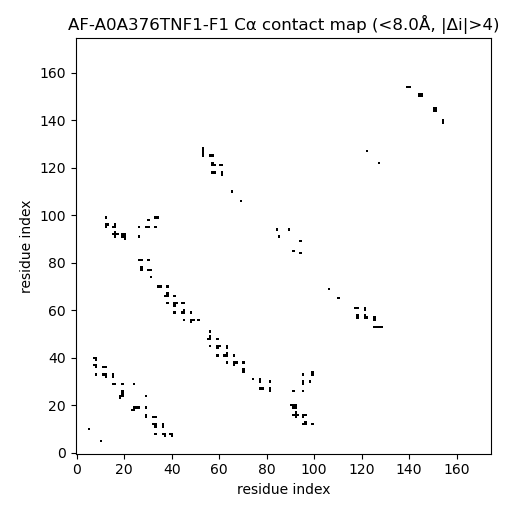9 78 VAL A C 1
ATOM 547 O O . VAL A 1 78 ? -13.825 -1.707 6.271 1.00 91.69 78 VAL A O 1
ATOM 550 N N . HIS A 1 79 ? -15.424 -0.659 5.106 1.00 90.25 79 HIS A N 1
ATOM 551 C CA . HIS A 1 79 ? -16.358 -0.606 6.236 1.00 90.25 79 HIS A CA 1
ATOM 552 C C . HIS A 1 79 ? -16.812 -2.003 6.672 1.00 90.25 79 HIS A C 1
ATOM 554 O O . HIS A 1 79 ? -16.767 -2.318 7.859 1.00 90.25 79 HIS A O 1
ATOM 560 N N . LEU A 1 80 ? -17.140 -2.872 5.712 1.00 91.81 80 LEU A N 1
ATOM 561 C CA . LEU A 1 80 ? -17.506 -4.262 5.983 1.00 91.81 80 LEU A CA 1
ATOM 562 C C . LEU A 1 80 ? -16.344 -5.041 6.621 1.00 91.81 80 LEU A C 1
ATOM 564 O O . LEU A 1 80 ? -16.532 -5.800 7.573 1.00 91.81 80 LEU A O 1
ATOM 568 N N . LEU A 1 81 ? -15.122 -4.835 6.126 1.00 90.62 81 LEU A N 1
ATOM 569 C CA . LEU A 1 81 ? -13.910 -5.429 6.694 1.00 90.62 81 LEU A CA 1
ATOM 570 C C . LEU A 1 81 ? -13.651 -4.913 8.112 1.00 90.62 81 LEU A C 1
ATOM 572 O O . LEU A 1 81 ? -13.338 -5.695 9.005 1.00 90.62 81 LEU A O 1
ATOM 576 N N . ALA A 1 82 ? -13.843 -3.617 8.351 1.00 90.38 82 ALA A N 1
ATOM 577 C CA . ALA A 1 82 ? -13.672 -3.030 9.671 1.00 90.38 82 ALA A CA 1
ATOM 578 C C . ALA A 1 82 ? -14.676 -3.595 10.689 1.00 90.38 82 ALA A C 1
ATOM 580 O O . ALA A 1 82 ? -14.292 -3.910 11.814 1.00 90.38 82 ALA A O 1
ATOM 581 N N . GLU A 1 83 ? -15.941 -3.770 10.300 1.00 91.12 83 GLU A N 1
ATOM 582 C CA . GLU A 1 83 ? -16.970 -4.367 11.158 1.00 91.12 83 GLU A CA 1
ATOM 583 C C . GLU A 1 83 ? -16.720 -5.850 11.432 1.00 91.12 83 GLU A C 1
ATOM 585 O O . GLU A 1 83 ? -16.847 -6.304 12.568 1.00 91.12 83 GLU A O 1
ATOM 590 N N . THR A 1 84 ? -16.352 -6.621 10.406 1.00 91.06 84 THR A N 1
ATOM 591 C CA . THR A 1 84 ? -16.065 -8.055 10.559 1.00 91.06 84 THR A CA 1
ATOM 592 C C . THR A 1 84 ? -14.839 -8.295 11.433 1.00 91.06 84 THR A C 1
ATOM 594 O O . THR A 1 84 ? -14.901 -9.112 12.349 1.00 91.06 84 THR A O 1
ATOM 597 N N . MET A 1 85 ? -13.759 -7.539 11.223 1.00 90.12 85 MET A N 1
ATOM 598 C CA . MET A 1 85 ? -12.562 -7.610 12.064 1.00 90.12 85 MET A CA 1
ATOM 599 C C . MET A 1 85 ? -12.810 -7.060 13.472 1.00 90.12 85 MET A C 1
ATOM 601 O O . MET A 1 85 ? -12.253 -7.583 14.430 1.00 90.12 85 MET A O 1
ATOM 605 N N . GLY A 1 86 ? -13.677 -6.055 13.623 1.00 85.94 86 GLY A N 1
ATOM 606 C CA . GLY A 1 86 ? -14.037 -5.480 14.921 1.00 85.94 86 GLY A CA 1
ATOM 607 C C . GLY A 1 86 ? -14.798 -6.430 15.853 1.00 85.94 86 GLY A C 1
ATOM 608 O O . GLY A 1 86 ? -14.870 -6.164 17.049 1.00 85.94 86 GLY A O 1
ATOM 609 N N . LYS A 1 87 ? -15.337 -7.543 15.334 1.00 88.56 87 LYS A N 1
ATOM 610 C CA . LYS A 1 87 ? -15.948 -8.619 16.138 1.00 88.56 87 LYS A CA 1
ATOM 611 C C . LYS A 1 87 ? -14.915 -9.543 16.785 1.00 88.56 87 LYS A C 1
ATOM 613 O O . LYS A 1 87 ? -15.270 -10.317 17.669 1.00 88.56 87 LYS A O 1
ATOM 618 N N . LEU A 1 88 ? -13.661 -9.499 16.334 1.00 89.12 88 LEU A N 1
ATOM 619 C CA . LEU A 1 88 ? -12.577 -10.264 16.937 1.00 89.12 88 LEU A CA 1
ATOM 620 C C . LEU A 1 88 ? -12.150 -9.585 18.239 1.00 89.12 88 LEU A C 1
ATOM 622 O O . LEU A 1 88 ? -11.906 -8.380 18.265 1.00 89.12 88 LEU A O 1
ATOM 626 N N . SER A 1 89 ? -12.001 -10.366 19.308 1.00 86.44 89 SER A N 1
ATOM 627 C CA . SER A 1 89 ? -11.528 -9.898 20.619 1.00 86.44 89 SER A CA 1
ATOM 628 C C . SER A 1 89 ? -10.011 -9.648 20.633 1.00 86.44 89 SER A C 1
ATOM 630 O O . SER A 1 89 ? -9.297 -10.188 21.474 1.00 86.44 89 SER A O 1
ATOM 632 N N . LEU A 1 90 ? -9.507 -8.867 19.675 1.00 89.50 90 LEU A N 1
ATOM 633 C CA . LEU A 1 90 ? -8.095 -8.513 19.525 1.00 89.50 90 LEU A CA 1
ATOM 634 C C . LEU A 1 90 ? -7.894 -6.993 19.622 1.00 89.50 90 LEU A C 1
ATOM 636 O O . LEU A 1 90 ? -8.790 -6.222 19.261 1.00 89.50 90 LEU A O 1
ATOM 640 N N . PRO A 1 91 ? -6.709 -6.527 20.055 1.00 91.69 91 PRO A N 1
ATOM 641 C CA . PRO A 1 91 ? -6.380 -5.108 20.031 1.00 91.69 91 PRO A CA 1
ATOM 642 C C . PRO A 1 91 ? -6.465 -4.531 18.613 1.00 91.69 91 PRO A C 1
ATOM 644 O O . PRO A 1 91 ? -5.947 -5.102 17.653 1.00 91.69 91 PRO A O 1
ATOM 647 N N . LYS A 1 92 ? -7.062 -3.341 18.472 1.00 89.62 92 LYS A N 1
ATOM 648 C CA . LYS A 1 92 ? -7.235 -2.683 17.162 1.00 89.62 92 LYS A CA 1
ATOM 649 C C . LYS A 1 92 ? -5.909 -2.473 16.423 1.00 89.62 92 LYS A C 1
ATOM 651 O O . LYS A 1 92 ? -5.874 -2.597 15.205 1.00 89.62 92 LYS A O 1
ATOM 656 N N . ALA A 1 93 ? -4.822 -2.194 17.143 1.00 89.06 93 ALA A N 1
ATOM 657 C CA . ALA A 1 93 ? -3.487 -2.077 16.556 1.00 89.06 93 ALA A CA 1
ATOM 658 C C . ALA A 1 93 ? -3.006 -3.378 15.899 1.00 89.06 93 ALA A C 1
ATOM 660 O O . ALA A 1 93 ? -2.478 -3.339 14.790 1.00 89.06 93 ALA A O 1
ATOM 661 N N . GLU A 1 94 ? -3.230 -4.527 16.538 1.00 90.81 94 GLU A N 1
ATOM 662 C CA . GLU A 1 94 ? -2.892 -5.826 15.953 1.00 90.81 94 GLU A CA 1
ATOM 663 C C . GLU A 1 94 ? -3.753 -6.114 14.726 1.00 90.81 94 GLU A C 1
ATOM 665 O O . GLU A 1 94 ? -3.238 -6.547 13.697 1.00 90.81 94 GLU A O 1
ATOM 670 N N . LEU A 1 95 ? -5.048 -5.789 14.786 1.00 92.81 95 LEU A N 1
ATOM 671 C CA . LEU A 1 95 ? -5.952 -5.930 13.645 1.00 92.81 95 LEU A CA 1
ATOM 672 C C . LEU A 1 95 ? -5.490 -5.115 12.426 1.00 92.81 95 LEU A C 1
ATOM 674 O O . LEU A 1 95 ? -5.604 -5.601 11.304 1.00 92.81 95 LEU A O 1
ATOM 678 N N . VAL A 1 96 ? -4.916 -3.921 12.619 1.00 92.25 96 VAL A N 1
ATOM 679 C CA . VAL A 1 96 ? -4.318 -3.126 11.526 1.00 92.25 96 VAL A CA 1
ATOM 680 C C . VAL A 1 96 ? -3.136 -3.865 10.878 1.00 92.25 96 VAL A C 1
ATOM 682 O O . VAL A 1 96 ? -3.006 -3.876 9.651 1.00 92.25 96 VAL A O 1
ATOM 685 N N . ILE A 1 97 ? -2.292 -4.519 11.681 1.00 90.19 97 ILE A N 1
ATOM 686 C CA . ILE A 1 97 ? -1.139 -5.292 11.192 1.00 90.19 97 ILE A CA 1
ATOM 687 C C . ILE A 1 97 ? -1.610 -6.555 10.461 1.00 90.19 97 ILE A C 1
ATOM 689 O O . ILE A 1 97 ? -1.163 -6.821 9.342 1.00 90.19 97 ILE A O 1
ATOM 693 N N . TYR A 1 98 ? -2.550 -7.305 11.041 1.00 90.44 98 TYR A N 1
ATOM 694 C CA . TYR A 1 98 ? -3.128 -8.489 10.402 1.00 90.44 98 TYR A CA 1
ATOM 695 C C . TYR A 1 98 ? -3.824 -8.139 9.092 1.00 90.44 98 TYR A C 1
ATOM 697 O O . TYR A 1 98 ? -3.625 -8.834 8.096 1.00 90.44 98 TYR A O 1
ATOM 705 N N . PHE A 1 99 ? -4.567 -7.030 9.058 1.00 92.00 99 PHE A N 1
ATOM 706 C CA . PHE A 1 99 ? -5.160 -6.517 7.830 1.00 92.00 99 PHE A CA 1
ATOM 707 C C . PHE A 1 99 ? -4.094 -6.272 6.762 1.00 92.00 99 PHE A C 1
ATOM 709 O O . PHE A 1 99 ? -4.257 -6.726 5.632 1.00 92.00 99 PHE A O 1
ATOM 716 N N . HIS A 1 100 ? -2.987 -5.606 7.111 1.00 90.31 100 HIS A N 1
ATOM 717 C CA . HIS A 1 100 ? -1.901 -5.357 6.167 1.00 90.31 100 HIS A CA 1
ATOM 718 C C . HIS A 1 100 ? -1.360 -6.662 5.563 1.00 90.31 100 HIS A C 1
ATOM 720 O O . HIS A 1 100 ? -1.274 -6.782 4.339 1.00 90.31 100 HIS A O 1
ATOM 726 N N . VAL A 1 101 ? -1.018 -7.646 6.397 1.00 89.69 101 VAL A N 1
ATOM 727 C CA . VAL A 1 101 ? -0.466 -8.930 5.933 1.00 89.69 101 VAL A CA 1
ATOM 728 C C . VAL A 1 101 ? -1.483 -9.683 5.075 1.00 89.69 101 VAL A C 1
ATOM 730 O O . VAL A 1 101 ? -1.163 -10.090 3.957 1.00 89.69 101 VAL A O 1
ATOM 733 N N . PHE A 1 102 ? -2.721 -9.807 5.555 1.00 90.62 102 PHE A N 1
ATOM 734 C CA . PHE A 1 102 ? -3.789 -10.524 4.863 1.00 90.62 102 PHE A CA 1
ATOM 735 C C . PHE A 1 102 ? -4.133 -9.885 3.514 1.00 90.62 102 PHE A C 1
ATOM 737 O O . PHE A 1 102 ? -4.188 -10.576 2.499 1.00 90.62 102 PHE A O 1
ATOM 744 N N . TYR A 1 103 ? -4.279 -8.559 3.468 1.00 90.12 103 TYR A N 1
ATOM 745 C CA . TYR A 1 103 ? -4.523 -7.818 2.231 1.00 90.12 103 TYR A CA 1
ATOM 746 C C . TYR A 1 103 ? -3.417 -8.053 1.194 1.00 90.12 103 TYR A C 1
ATOM 748 O O . TYR A 1 103 ? -3.701 -8.285 0.018 1.00 90.12 103 TYR A O 1
ATOM 756 N N . ASN A 1 104 ? -2.149 -8.019 1.614 1.00 89.31 104 ASN A N 1
ATOM 757 C CA . ASN A 1 104 ? -1.028 -8.267 0.710 1.00 89.31 104 ASN A CA 1
ATOM 758 C C . ASN A 1 104 ? -0.991 -9.714 0.213 1.00 89.31 104 ASN A C 1
ATOM 760 O O . ASN A 1 104 ? -0.722 -9.928 -0.969 1.00 89.31 104 ASN A O 1
ATOM 764 N N . LEU A 1 105 ? -1.294 -10.679 1.082 1.00 89.81 105 LEU A N 1
ATOM 765 C CA . LEU A 1 105 ? -1.351 -12.095 0.733 1.00 89.81 105 LEU A CA 1
ATOM 766 C C . LEU A 1 105 ? -2.465 -12.378 -0.279 1.00 89.81 105 LEU A C 1
ATOM 768 O O . LEU A 1 105 ? -2.193 -12.920 -1.347 1.00 89.81 105 LEU A O 1
ATOM 772 N N . VAL A 1 106 ? -3.698 -11.954 0.016 1.00 91.12 106 VAL A N 1
ATOM 773 C CA . VAL A 1 106 ? -4.848 -12.143 -0.881 1.00 91.12 106 VAL A CA 1
ATOM 774 C C . VAL A 1 106 ? -4.591 -11.472 -2.223 1.00 91.12 106 VAL A C 1
ATOM 776 O O . VAL A 1 106 ? -4.758 -12.104 -3.262 1.00 91.12 106 VAL A O 1
ATOM 779 N N . ARG A 1 107 ? -4.108 -10.222 -2.227 1.00 90.81 107 ARG A N 1
ATOM 780 C CA . ARG A 1 107 ? -3.763 -9.532 -3.475 1.00 90.81 107 ARG A CA 1
ATOM 781 C C . ARG A 1 107 ? -2.698 -10.297 -4.261 1.00 90.81 107 ARG A C 1
ATOM 783 O O . ARG A 1 107 ? -2.827 -10.407 -5.472 1.00 90.81 107 ARG A O 1
ATOM 790 N N . CYS A 1 108 ? -1.661 -10.814 -3.604 1.00 89.75 108 CYS A N 1
ATOM 791 C CA . CYS A 1 108 ? -0.620 -11.602 -4.263 1.00 89.75 108 CYS A CA 1
ATOM 792 C C . CYS A 1 108 ? -1.208 -12.846 -4.945 1.00 89.75 108 CYS A C 1
ATOM 794 O O . CYS A 1 108 ? -0.983 -13.054 -6.134 1.00 89.75 108 CYS A O 1
ATOM 796 N N . LEU A 1 109 ? -2.026 -13.616 -4.222 1.00 92.56 109 LEU A N 1
ATOM 797 C CA . LEU A 1 109 ? -2.661 -14.830 -4.742 1.00 92.56 109 LEU A CA 1
ATOM 798 C C . LEU A 1 109 ? -3.618 -14.537 -5.902 1.00 92.56 109 LEU A C 1
ATOM 800 O O . LEU A 1 109 ? -3.583 -15.227 -6.916 1.00 92.56 109 LEU A O 1
ATOM 804 N N . VAL A 1 110 ? -4.435 -13.488 -5.778 1.00 91.88 110 VAL A N 1
ATOM 805 C CA . VAL A 1 110 ? -5.387 -13.088 -6.823 1.00 91.88 110 VAL A CA 1
ATOM 806 C C . VAL A 1 110 ? -4.667 -12.568 -8.065 1.00 91.88 110 VAL A C 1
ATOM 808 O O . VAL A 1 110 ? -5.131 -12.817 -9.170 1.00 91.88 110 VAL A O 1
ATOM 811 N N . MET A 1 111 ? -3.541 -11.865 -7.909 1.00 88.88 111 MET A N 1
ATOM 812 C CA . MET A 1 111 ? -2.803 -11.270 -9.032 1.00 88.88 111 MET A CA 1
ATOM 813 C C . MET A 1 111 ? -1.832 -12.240 -9.711 1.00 88.88 111 MET A C 1
ATOM 815 O O . MET A 1 111 ? -1.446 -11.992 -10.851 1.00 88.88 111 MET A O 1
ATOM 819 N N . LEU A 1 112 ? -1.467 -13.349 -9.060 1.00 90.69 112 LEU A N 1
ATOM 820 C CA . LEU A 1 112 ? -0.574 -14.374 -9.604 1.00 90.69 112 LEU A CA 1
ATOM 821 C C . LEU A 1 112 ? -0.959 -14.852 -11.025 1.00 90.69 112 LEU A C 1
ATOM 823 O O . LEU A 1 112 ? -0.092 -14.815 -11.898 1.00 90.69 112 LEU A O 1
ATOM 827 N N . PRO A 1 113 ? -2.224 -15.221 -11.328 1.00 92.00 113 PRO A N 1
ATOM 828 C CA . PRO A 1 113 ? -2.608 -15.623 -12.688 1.00 92.00 113 PRO A CA 1
ATOM 829 C C . PRO A 1 113 ? -2.581 -14.473 -13.712 1.00 92.00 113 PRO A C 1
ATOM 831 O O . PRO A 1 113 ? -2.620 -14.719 -14.915 1.00 92.00 113 PRO A O 1
ATOM 834 N N . PHE A 1 114 ? -2.498 -13.216 -13.267 1.00 92.75 114 PHE A N 1
ATOM 835 C CA . PHE A 1 114 ? -2.480 -12.032 -14.132 1.00 92.75 114 PHE A CA 1
ATOM 836 C C . PHE A 1 114 ? -1.071 -11.491 -14.395 1.00 92.75 114 PHE A C 1
ATOM 838 O O . PHE A 1 114 ? -0.926 -10.478 -15.084 1.00 92.75 114 PHE A O 1
ATOM 845 N N . VAL A 1 115 ? -0.027 -12.152 -13.885 1.00 90.25 115 VAL A N 1
ATOM 846 C CA . VAL A 1 115 ? 1.367 -11.717 -14.055 1.00 90.25 115 VAL A CA 1
ATOM 847 C C . VAL A 1 115 ? 1.766 -11.672 -15.532 1.00 90.25 115 VAL A C 1
ATOM 849 O O . VAL A 1 115 ? 2.298 -10.654 -15.974 1.00 90.25 115 VAL A O 1
ATOM 852 N N . ASP A 1 116 ? 1.456 -12.706 -16.320 1.00 89.50 116 ASP A N 1
ATOM 853 C CA . ASP A 1 116 ? 1.824 -12.750 -17.744 1.00 89.50 116 ASP A CA 1
ATOM 854 C C . ASP A 1 116 ? 1.104 -11.687 -18.597 1.00 89.50 116 ASP A C 1
ATOM 856 O O . ASP A 1 116 ? 1.779 -10.970 -19.349 1.00 89.50 116 ASP A O 1
ATOM 860 N N . PRO A 1 117 ? -0.231 -11.504 -18.488 1.00 91.38 117 PRO A N 1
ATOM 861 C CA . PRO A 1 117 ? -0.918 -10.385 -19.132 1.00 91.38 117 PRO A CA 1
ATOM 862 C C . PRO A 1 117 ? -0.343 -9.023 -18.734 1.00 91.38 117 PRO A C 1
ATOM 864 O O . PRO A 1 117 ? -0.112 -8.175 -19.599 1.00 91.38 117 PRO A O 1
ATOM 867 N N . MET A 1 118 ? -0.062 -8.823 -17.442 1.00 90.19 118 MET A N 1
ATOM 868 C CA . MET A 1 118 ? 0.499 -7.569 -16.942 1.00 90.19 118 MET A CA 1
ATOM 869 C C . MET A 1 118 ? 1.901 -7.323 -17.502 1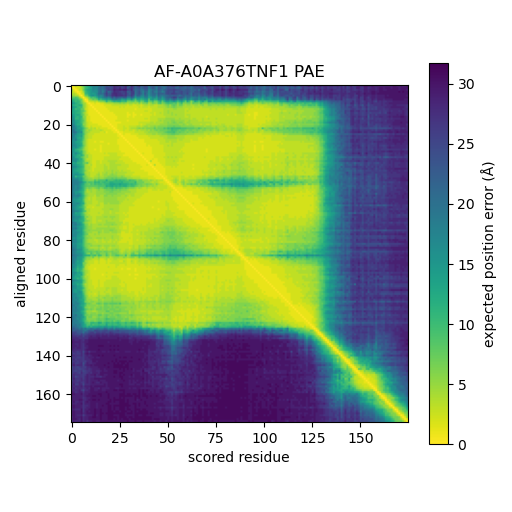.00 90.19 118 MET A C 1
ATOM 871 O O . MET A 1 118 ? 2.203 -6.216 -17.938 1.00 90.19 118 MET A O 1
ATOM 875 N N . ALA A 1 119 ? 2.745 -8.353 -17.578 1.00 89.06 119 ALA A N 1
ATOM 876 C CA . ALA A 1 119 ? 4.077 -8.240 -18.161 1.00 89.06 119 ALA A CA 1
ATOM 877 C C . ALA A 1 119 ? 4.019 -7.818 -19.637 1.00 89.06 119 ALA A C 1
ATOM 879 O O . ALA A 1 119 ? 4.796 -6.961 -20.067 1.00 89.06 119 ALA A O 1
ATOM 880 N N . ARG A 1 120 ? 3.075 -8.370 -20.412 1.00 90.06 120 ARG A N 1
ATOM 881 C CA . ARG A 1 120 ? 2.843 -7.958 -21.807 1.00 90.06 120 ARG A CA 1
ATOM 882 C C . ARG A 1 120 ? 2.383 -6.505 -21.889 1.00 90.06 120 ARG A C 1
ATOM 884 O O . ARG A 1 120 ? 2.934 -5.753 -22.685 1.00 90.06 120 ARG A O 1
ATOM 891 N N . PHE A 1 121 ? 1.447 -6.095 -21.036 1.00 90.69 121 PHE A N 1
ATOM 892 C CA . PHE A 1 121 ? 0.975 -4.711 -20.961 1.00 90.69 121 PHE A CA 1
ATOM 893 C C . PHE A 1 121 ? 2.095 -3.728 -20.578 1.00 90.69 121 PHE A C 1
ATOM 895 O O . PHE A 1 121 ? 2.268 -2.689 -21.206 1.00 90.69 121 PHE A O 1
ATOM 902 N N . CYS A 1 122 ? 2.944 -4.065 -19.608 1.00 89.62 122 CYS A N 1
ATOM 903 C CA . CYS A 1 122 ? 4.071 -3.207 -19.247 1.00 89.62 122 CYS A CA 1
ATOM 904 C C . CYS A 1 122 ? 5.094 -3.066 -20.386 1.00 89.62 122 CYS A C 1
ATOM 906 O O . CYS A 1 122 ? 5.687 -1.997 -20.527 1.00 89.62 122 CYS A O 1
ATOM 908 N N . LYS A 1 123 ? 5.285 -4.101 -21.220 1.00 88.81 123 LYS A N 1
ATOM 909 C CA . LYS A 1 123 ? 6.140 -4.026 -22.419 1.00 88.81 123 LYS A CA 1
ATOM 910 C C . LYS A 1 123 ? 5.581 -3.096 -23.500 1.00 88.81 123 LYS A C 1
ATOM 912 O O . LYS A 1 123 ? 6.369 -2.516 -24.241 1.00 88.81 123 LYS A O 1
ATOM 917 N N . THR A 1 124 ? 4.257 -2.933 -23.603 1.00 87.69 124 THR A N 1
ATOM 918 C CA . THR A 1 124 ? 3.674 -1.990 -24.575 1.00 87.69 124 THR A CA 1
ATOM 919 C C . THR A 1 124 ? 3.851 -0.537 -24.138 1.00 87.69 124 THR A C 1
ATOM 921 O O . THR A 1 124 ? 4.091 0.318 -24.989 1.00 87.69 124 THR A O 1
ATOM 924 N N . ILE A 1 125 ? 3.786 -0.268 -22.828 1.00 87.94 125 ILE A N 1
ATOM 925 C CA . ILE A 1 125 ? 3.990 1.071 -22.253 1.00 87.94 125 ILE A CA 1
ATOM 926 C C . ILE A 1 125 ? 5.473 1.452 -22.252 1.00 87.94 125 ILE A C 1
ATOM 928 O O . ILE A 1 125 ? 5.839 2.542 -22.682 1.00 87.94 125 ILE A O 1
ATOM 932 N N . ILE A 1 126 ? 6.335 0.561 -21.760 1.00 84.25 126 ILE A N 1
ATOM 933 C CA . ILE A 1 126 ? 7.780 0.781 -21.684 1.00 84.25 126 ILE A CA 1
ATOM 934 C C . ILE A 1 126 ? 8.418 -0.090 -22.757 1.00 84.25 126 ILE A C 1
ATOM 936 O O . ILE A 1 126 ? 8.656 -1.283 -22.542 1.00 84.25 126 ILE A O 1
ATOM 940 N N . ARG A 1 127 ? 8.668 0.508 -23.923 1.00 76.06 127 ARG A N 1
ATOM 941 C CA . ARG A 1 127 ? 9.373 -0.147 -25.030 1.00 76.06 127 ARG A CA 1
ATOM 942 C C . ARG A 1 127 ? 10.831 -0.389 -24.665 1.00 76.06 127 ARG A C 1
ATOM 944 O O . ARG A 1 127 ? 11.381 0.298 -23.806 1.00 76.06 127 ARG A O 1
ATOM 951 N N . ASP A 1 128 ? 11.422 -1.401 -25.289 1.00 68.19 128 ASP A N 1
ATOM 952 C CA . ASP A 1 128 ? 12.865 -1.578 -25.207 1.00 68.19 128 ASP A CA 1
ATOM 953 C C . ASP A 1 128 ? 13.514 -0.334 -25.819 1.00 68.19 128 ASP A C 1
ATOM 955 O O . ASP A 1 128 ? 13.113 0.121 -26.894 1.00 68.19 128 ASP A O 1
ATOM 959 N N . GLU A 1 129 ? 14.472 0.252 -25.107 1.00 62.56 129 GLU A N 1
ATOM 960 C CA . GLU A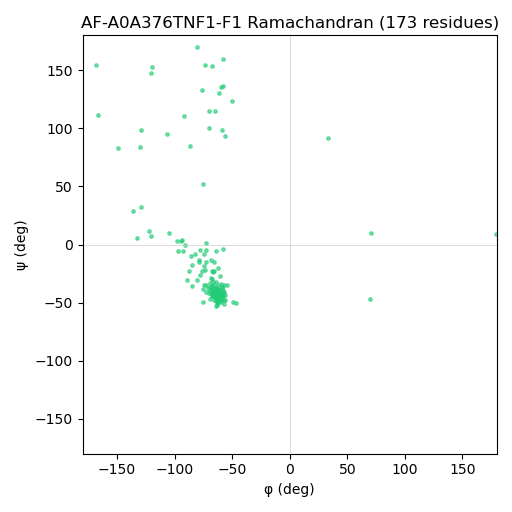 1 129 ? 15.424 1.128 -25.776 1.00 62.56 129 GLU A CA 1
ATOM 961 C C . GLU A 1 129 ? 16.120 0.266 -26.830 1.00 62.56 129 GLU A C 1
ATOM 963 O O . GLU A 1 129 ? 16.425 -0.895 -26.526 1.00 62.56 129 GLU A O 1
ATOM 968 N N . PRO A 1 130 ? 16.312 0.763 -28.067 1.00 50.88 130 PRO A N 1
ATOM 969 C CA . PRO A 1 130 ? 17.083 0.020 -29.047 1.00 50.88 130 PRO A CA 1
ATOM 970 C C . PRO A 1 130 ? 18.390 -0.370 -28.370 1.00 50.88 130 PRO A C 1
ATOM 972 O O . PRO A 1 130 ? 19.079 0.487 -27.812 1.00 50.88 130 PRO A O 1
ATOM 975 N N . GLU A 1 131 ? 18.681 -1.670 -28.352 1.00 49.00 131 GLU A N 1
ATOM 976 C CA . GLU A 1 131 ? 20.009 -2.155 -28.023 1.00 49.00 131 GLU A CA 1
ATOM 977 C C . GLU A 1 131 ? 20.955 -1.472 -29.014 1.00 49.00 131 GLU A C 1
ATOM 979 O O . GLU A 1 131 ? 21.100 -1.909 -30.151 1.00 49.00 131 GLU A O 1
ATOM 984 N N . LEU A 1 132 ? 21.529 -0.333 -28.621 1.00 45.69 132 LEU A N 1
ATOM 985 C CA . LEU A 1 132 ? 22.702 0.228 -29.268 1.00 45.69 132 LEU A CA 1
ATOM 986 C C . LEU A 1 132 ? 23.775 -0.849 -29.137 1.00 45.69 132 LEU A C 1
ATOM 988 O O . LEU A 1 132 ? 24.327 -1.048 -28.057 1.00 45.69 132 LEU A O 1
ATOM 992 N N . ASP A 1 133 ? 23.934 -1.603 -30.222 1.00 41.47 133 ASP A N 1
ATOM 993 C CA . ASP A 1 133 ? 24.900 -2.663 -30.461 1.00 41.47 133 ASP A CA 1
ATOM 994 C C . ASP A 1 133 ? 25.292 -3.489 -29.232 1.00 41.47 133 ASP A C 1
ATOM 996 O O . ASP A 1 133 ? 26.314 -3.280 -28.573 1.00 41.47 133 ASP A O 1
ATOM 1000 N N . THR A 1 134 ? 24.562 -4.584 -29.034 1.00 45.22 134 THR A N 1
ATOM 1001 C CA . THR A 1 134 ? 24.980 -5.730 -28.210 1.00 45.22 134 THR A CA 1
ATOM 1002 C C . THR A 1 134 ? 26.310 -6.351 -28.697 1.00 45.22 134 THR A C 1
ATOM 1004 O O . THR A 1 134 ? 26.860 -7.228 -28.037 1.00 45.22 134 THR A O 1
ATOM 1007 N N . GLN A 1 135 ? 26.882 -5.869 -29.812 1.00 46.25 135 GLN A N 1
ATOM 1008 C CA . GLN A 1 135 ? 28.232 -6.200 -30.284 1.00 46.25 135 GLN A CA 1
ATOM 1009 C C . GLN A 1 135 ? 29.361 -5.342 -29.675 1.00 46.25 135 GLN A C 1
ATOM 1011 O O . GLN A 1 135 ? 30.524 -5.701 -29.835 1.00 46.25 135 GLN A O 1
ATOM 1016 N N . LEU A 1 136 ? 29.056 -4.261 -28.944 1.00 48.06 136 LEU A N 1
ATOM 1017 C CA . LEU A 1 136 ? 30.055 -3.358 -28.341 1.00 48.06 136 LEU A CA 1
ATOM 1018 C C . LEU A 1 136 ? 29.933 -3.214 -26.817 1.00 48.06 136 LEU A C 1
ATOM 1020 O O . LEU A 1 136 ? 30.590 -2.361 -26.224 1.00 48.06 136 LEU A O 1
ATOM 1024 N N . ARG A 1 137 ? 29.133 -4.056 -26.149 1.00 45.00 137 ARG A N 1
ATOM 1025 C CA . ARG A 1 137 ? 29.185 -4.184 -24.685 1.00 45.00 137 ARG A CA 1
ATOM 1026 C C . ARG A 1 137 ? 30.166 -5.293 -24.301 1.00 45.00 137 ARG A C 1
ATOM 1028 O O . ARG A 1 137 ? 29.846 -6.466 -24.509 1.00 45.00 137 ARG A O 1
ATOM 1035 N N . PRO A 1 138 ? 31.322 -4.970 -23.699 1.00 48.19 138 PRO A N 1
ATOM 1036 C CA . PRO A 1 138 ? 32.206 -5.991 -23.173 1.00 48.19 138 PRO A CA 1
ATOM 1037 C C . PRO A 1 138 ? 31.481 -6.696 -22.029 1.00 48.19 138 PRO A C 1
ATOM 1039 O O . PRO A 1 138 ? 31.169 -6.111 -20.994 1.00 48.19 138 PRO A O 1
ATOM 1042 N N . LYS A 1 139 ? 31.187 -7.979 -22.232 1.00 51.59 139 LYS A N 1
ATOM 1043 C CA . LYS A 1 139 ? 30.369 -8.817 -21.340 1.00 51.59 139 LYS A CA 1
ATOM 1044 C C . LYS A 1 139 ? 30.992 -9.028 -19.944 1.00 51.59 139 LYS A C 1
ATOM 1046 O O . LYS A 1 139 ? 30.355 -9.629 -19.087 1.00 51.59 139 LYS A O 1
ATOM 1051 N N . HIS A 1 140 ? 32.219 -8.543 -19.731 1.00 46.69 140 HIS A N 1
ATOM 1052 C CA . HIS A 1 140 ? 33.032 -8.735 -18.525 1.00 46.69 140 HIS A CA 1
ATOM 1053 C C . HIS A 1 140 ? 33.677 -7.447 -17.983 1.00 46.69 140 HIS A C 1
ATOM 1055 O O . HIS A 1 140 ? 34.459 -7.523 -17.037 1.00 46.69 140 HIS A O 1
ATOM 1061 N N . LEU A 1 141 ? 33.374 -6.271 -18.544 1.00 45.31 141 LEU A N 1
ATOM 1062 C CA . LEU A 1 141 ? 33.863 -5.009 -17.985 1.00 45.31 141 LEU A CA 1
ATOM 1063 C C . LEU A 1 141 ? 32.900 -4.530 -16.902 1.00 45.31 141 LEU A C 1
ATOM 1065 O O . LEU A 1 141 ? 31.977 -3.753 -17.135 1.00 45.31 141 LEU A O 1
ATOM 1069 N N . ASP A 1 142 ? 33.126 -5.051 -15.701 1.00 52.03 142 ASP A N 1
ATOM 1070 C CA . ASP A 1 142 ? 32.587 -4.474 -14.482 1.00 52.03 142 ASP A CA 1
ATOM 1071 C C . ASP A 1 142 ? 33.304 -3.142 -14.222 1.00 52.03 142 ASP A C 1
ATOM 1073 O O . ASP A 1 142 ? 34.514 -3.099 -13.997 1.00 52.03 142 ASP A O 1
ATOM 1077 N N . VAL A 1 143 ? 32.556 -2.043 -14.286 1.00 53.41 143 VAL A N 1
ATOM 1078 C CA . VAL A 1 143 ? 33.073 -0.683 -14.069 1.00 53.41 143 VAL A CA 1
ATOM 1079 C C . VAL A 1 143 ? 33.625 -0.531 -12.640 1.00 53.41 143 VAL A C 1
ATOM 1081 O O . VAL A 1 143 ? 34.481 0.316 -12.408 1.00 53.41 143 VAL A O 1
ATOM 1084 N N . SER A 1 144 ? 33.219 -1.400 -11.702 1.00 51.88 144 SER A N 1
ATOM 1085 C CA . SER A 1 144 ? 33.766 -1.453 -10.337 1.00 51.88 144 SER A CA 1
ATOM 1086 C C . SER A 1 144 ? 35.184 -2.041 -10.244 1.00 51.88 144 SER A C 1
ATOM 1088 O O . SER A 1 144 ? 35.870 -1.836 -9.247 1.00 51.88 144 SER A O 1
ATOM 1090 N N . ALA A 1 145 ? 35.671 -2.722 -11.289 1.00 50.34 145 ALA A N 1
ATOM 1091 C CA . ALA A 1 145 ? 37.036 -3.253 -11.341 1.00 50.34 145 ALA A CA 1
ATOM 1092 C C . ALA A 1 145 ? 38.083 -2.201 -11.756 1.00 50.34 145 ALA A C 1
ATOM 1094 O O . ALA A 1 145 ? 39.282 -2.471 -11.679 1.00 50.34 145 ALA A O 1
ATOM 1095 N N . LEU A 1 146 ? 37.660 -1.003 -12.181 1.00 52.16 146 LEU A N 1
ATOM 1096 C CA . LEU A 1 146 ? 38.569 0.103 -12.512 1.00 52.16 146 LEU A CA 1
ATOM 1097 C C . LEU A 1 146 ? 39.320 0.637 -11.284 1.00 52.16 146 LEU A C 1
ATOM 1099 O O . LEU A 1 146 ? 40.431 1.141 -11.430 1.00 52.16 146 LEU A O 1
ATOM 1103 N N . ASP A 1 147 ? 38.772 0.444 -10.082 1.00 53.19 147 ASP A N 1
ATOM 1104 C CA . ASP A 1 147 ? 39.425 0.810 -8.820 1.00 53.19 147 ASP A CA 1
ATOM 1105 C C . ASP A 1 147 ? 40.513 -0.197 -8.393 1.00 53.19 147 ASP A C 1
ATOM 1107 O O . ASP A 1 147 ? 41.223 0.019 -7.411 1.00 53.19 147 ASP A O 1
ATOM 1111 N N . THR A 1 148 ? 40.677 -1.311 -9.123 1.00 50.47 148 THR A N 1
ATOM 1112 C CA . THR A 1 148 ? 41.693 -2.340 -8.846 1.00 50.47 148 THR A CA 1
ATOM 1113 C C . THR A 1 148 ? 42.511 -2.667 -10.108 1.00 50.47 148 THR A C 1
ATOM 1115 O O . THR A 1 148 ? 42.097 -3.488 -10.931 1.00 50.47 148 THR A O 1
ATOM 1118 N N . PRO A 1 149 ? 43.717 -2.088 -10.278 1.00 57.09 149 PRO A N 1
ATOM 1119 C CA . PRO A 1 149 ? 44.483 -2.185 -11.528 1.00 57.09 149 PRO A CA 1
ATOM 1120 C C . PRO A 1 149 ? 44.856 -3.623 -11.929 1.00 57.09 149 PRO A C 1
ATOM 1122 O O . PRO A 1 149 ? 44.981 -3.930 -13.113 1.00 57.09 149 PRO A O 1
ATOM 1125 N N . THR A 1 150 ? 44.980 -4.538 -10.966 1.00 56.62 150 THR A N 1
ATOM 1126 C CA . THR A 1 150 ? 45.268 -5.959 -11.212 1.00 56.62 150 THR A CA 1
ATOM 1127 C C . THR A 1 150 ? 44.078 -6.729 -11.792 1.00 56.62 150 THR A C 1
ATOM 1129 O O . THR A 1 150 ? 44.280 -7.602 -12.637 1.00 56.62 150 THR A O 1
ATOM 1132 N N . LEU A 1 151 ? 42.841 -6.395 -11.404 1.00 54.91 151 LEU A N 1
ATOM 1133 C CA . LEU A 1 151 ? 41.629 -6.992 -11.980 1.00 54.91 151 LEU A CA 1
ATOM 1134 C C . LEU A 1 151 ? 41.333 -6.432 -13.375 1.00 54.91 151 LEU A C 1
ATOM 1136 O O . LEU A 1 151 ? 40.966 -7.192 -14.272 1.00 54.91 151 LEU A O 1
ATOM 1140 N N . ALA A 1 152 ? 41.558 -5.132 -13.584 1.00 55.19 152 ALA A N 1
ATOM 1141 C CA . ALA A 1 152 ? 41.425 -4.501 -14.895 1.00 55.19 152 ALA A CA 1
ATOM 1142 C C . ALA A 1 152 ? 42.378 -5.130 -15.933 1.00 55.19 152 ALA A C 1
ATOM 1144 O O . ALA A 1 152 ? 41.958 -5.460 -17.044 1.00 55.19 152 ALA A O 1
ATOM 1145 N N . LEU A 1 153 ? 43.635 -5.389 -15.548 1.00 59.94 153 LEU A N 1
ATOM 1146 C CA . LEU A 1 153 ? 44.619 -6.046 -16.414 1.00 59.94 153 LEU A CA 1
ATOM 1147 C C . LEU A 1 153 ? 44.249 -7.511 -16.714 1.00 59.94 153 LEU A C 1
ATOM 1149 O O . LEU A 1 153 ? 44.396 -7.969 -17.848 1.00 59.94 153 LEU A O 1
ATOM 1153 N N . ALA A 1 154 ? 43.723 -8.242 -15.726 1.00 59.91 154 ALA A N 1
ATOM 1154 C CA . ALA A 1 154 ? 43.280 -9.626 -15.906 1.00 59.91 154 ALA A CA 1
ATOM 1155 C C . ALA A 1 154 ? 42.060 -9.748 -16.841 1.00 59.91 154 ALA A C 1
ATOM 1157 O O . ALA A 1 154 ? 41.973 -10.706 -17.614 1.00 59.91 154 ALA A O 1
ATOM 1158 N N . ASN A 1 155 ? 41.146 -8.774 -16.812 1.00 56.06 155 ASN A N 1
ATOM 1159 C CA . ASN A 1 155 ? 39.993 -8.721 -17.714 1.00 56.06 155 ASN A CA 1
ATOM 1160 C C . ASN A 1 155 ? 40.408 -8.351 -19.148 1.00 56.06 155 ASN A C 1
ATOM 1162 O O . ASN A 1 155 ? 39.974 -9.015 -20.088 1.00 56.06 155 ASN A O 1
ATOM 1166 N N . ALA A 1 156 ? 41.335 -7.401 -19.318 1.00 59.00 156 ALA A N 1
ATOM 1167 C CA . ALA A 1 156 ? 41.893 -7.049 -20.628 1.00 59.00 156 ALA A CA 1
ATOM 1168 C C . ALA A 1 156 ? 42.682 -8.208 -21.274 1.00 59.00 156 ALA A C 1
ATOM 1170 O O . ALA A 1 156 ? 42.590 -8.439 -22.480 1.00 59.00 156 ALA A O 1
ATOM 1171 N N . ALA A 1 157 ? 43.418 -8.994 -20.478 1.00 60.09 157 ALA A N 1
ATOM 1172 C CA . ALA A 1 157 ? 44.154 -10.160 -20.974 1.00 60.09 157 ALA A CA 1
ATOM 1173 C C . ALA A 1 157 ? 43.228 -11.286 -21.475 1.00 60.09 157 ALA A C 1
ATOM 1175 O O . ALA A 1 157 ? 43.571 -11.997 -22.422 1.00 60.09 157 ALA A O 1
ATOM 1176 N N . ARG A 1 158 ? 42.039 -11.440 -20.876 1.00 58.41 158 ARG A N 1
ATOM 1177 C CA . ARG A 1 158 ? 41.032 -12.425 -21.309 1.00 58.41 158 ARG A CA 1
ATOM 1178 C C . ARG A 1 158 ? 40.323 -12.036 -22.606 1.00 58.41 158 ARG A C 1
ATOM 1180 O O . ARG A 1 158 ? 39.819 -12.922 -23.292 1.00 58.41 158 ARG A O 1
ATOM 1187 N N . GLU A 1 159 ? 40.319 -10.755 -22.961 1.00 54.41 159 GLU A N 1
ATOM 1188 C CA . GLU A 1 159 ? 39.701 -10.240 -24.188 1.00 54.41 159 GLU A CA 1
ATOM 1189 C C . GLU A 1 159 ? 40.556 -10.526 -25.448 1.00 54.41 159 GLU A C 1
ATOM 1191 O O . GLU A 1 159 ? 40.031 -10.628 -26.554 1.00 54.41 159 GLU A O 1
ATOM 1196 N N . ASN A 1 160 ? 41.872 -10.743 -25.301 1.00 54.56 160 ASN A N 1
ATOM 1197 C CA . ASN A 1 160 ? 42.826 -10.747 -26.424 1.00 54.56 160 ASN A CA 1
ATOM 1198 C C . ASN A 1 160 ? 43.176 -12.091 -27.143 1.00 54.56 160 ASN A C 1
ATOM 1200 O O . ASN A 1 160 ? 43.873 -12.033 -28.160 1.00 54.56 160 ASN A O 1
ATOM 1204 N N . PRO A 1 161 ? 42.751 -13.316 -26.752 1.00 50.59 161 PRO A N 1
ATOM 1205 C CA . PRO A 1 161 ? 43.220 -14.523 -27.452 1.00 50.59 161 PRO A CA 1
ATOM 1206 C C . PRO A 1 161 ? 42.518 -14.810 -28.793 1.00 50.59 161 PRO A C 1
ATOM 1208 O O . PRO A 1 161 ? 42.994 -15.644 -29.567 1.00 50.59 161 PRO A O 1
ATOM 1211 N N . ALA A 1 162 ? 41.392 -14.154 -29.094 1.00 46.59 162 ALA A N 1
ATOM 1212 C CA . ALA A 1 162 ? 40.633 -14.412 -30.324 1.00 46.59 162 ALA A CA 1
ATOM 1213 C C . ALA A 1 162 ? 41.109 -13.582 -31.533 1.00 46.59 162 ALA A C 1
ATOM 1215 O O . ALA A 1 162 ? 40.898 -13.997 -32.673 1.00 46.59 162 ALA A O 1
ATOM 1216 N N . HIS A 1 163 ? 41.770 -12.441 -31.307 1.00 44.69 163 HIS A N 1
ATOM 1217 C CA . HIS A 1 163 ? 42.222 -11.558 -32.388 1.00 44.69 163 HIS A CA 1
ATOM 1218 C C . HIS A 1 163 ? 43.582 -11.984 -32.974 1.00 44.69 163 HIS A C 1
ATOM 1220 O O . HIS A 1 163 ? 43.772 -11.948 -34.188 1.00 44.69 163 HIS A O 1
ATOM 1226 N N . TRP A 1 164 ? 44.505 -12.490 -32.148 1.00 44.69 164 TRP A N 1
ATOM 1227 C CA . TRP A 1 164 ? 45.863 -12.842 -32.594 1.00 44.69 164 TRP A CA 1
ATOM 1228 C C . TRP A 1 164 ? 45.971 -14.119 -33.437 1.00 44.69 164 TRP A C 1
ATOM 1230 O O . TRP A 1 164 ? 46.941 -14.283 -34.173 1.00 44.69 164 TRP A O 1
ATOM 1240 N N . ARG A 1 165 ? 44.972 -15.012 -33.412 1.00 46.81 165 ARG A N 1
ATOM 1241 C CA . ARG A 1 165 ? 45.015 -16.253 -34.209 1.00 46.81 165 ARG A CA 1
ATOM 1242 C C . ARG A 1 165 ? 44.775 -16.060 -35.712 1.00 46.81 165 ARG A C 1
ATOM 1244 O O . ARG A 1 165 ? 44.955 -17.015 -36.455 1.00 46.81 165 ARG A O 1
ATOM 1251 N N . ARG A 1 166 ? 44.390 -14.859 -36.162 1.00 49.44 166 ARG A N 1
ATOM 1252 C CA . ARG A 1 166 ? 44.179 -14.550 -37.591 1.00 49.44 166 ARG A CA 1
ATOM 1253 C C . ARG A 1 166 ? 45.362 -13.875 -38.290 1.00 49.44 166 ARG A C 1
ATOM 1255 O O . ARG A 1 166 ? 45.312 -13.738 -39.502 1.00 49.44 166 ARG A O 1
ATOM 1262 N N . HIS A 1 167 ? 46.422 -13.515 -37.564 1.00 51.53 167 HIS A N 1
ATOM 1263 C CA . HIS A 1 167 ? 47.604 -12.853 -38.140 1.00 51.53 167 HIS A CA 1
ATOM 1264 C C . HIS A 1 167 ? 48.925 -13.621 -37.942 1.00 51.53 167 HIS A C 1
ATOM 1266 O O . HIS A 1 167 ? 49.980 -13.104 -38.281 1.00 51.53 167 HIS A O 1
ATOM 1272 N N . GLY A 1 168 ? 48.887 -14.851 -37.414 1.00 47.75 168 GLY A N 1
ATOM 1273 C CA . GLY A 1 168 ? 50.086 -15.650 -37.119 1.00 47.75 168 GLY A CA 1
ATOM 1274 C C . GLY A 1 168 ? 50.388 -16.800 -38.086 1.00 47.75 168 GLY A C 1
ATOM 1275 O O . GLY A 1 168 ? 51.218 -17.639 -37.756 1.00 47.75 168 GLY A O 1
ATOM 1276 N N . THR A 1 169 ? 49.704 -16.906 -39.229 1.00 50.16 169 THR A N 1
ATOM 1277 C CA . THR A 1 169 ? 49.877 -18.037 -40.167 1.00 50.16 169 THR A CA 1
ATOM 1278 C C . THR A 1 169 ? 50.114 -17.610 -41.614 1.00 50.16 169 THR A C 1
ATOM 1280 O O . THR A 1 169 ? 49.697 -18.329 -42.513 1.00 50.16 169 THR A O 1
ATOM 1283 N N . ASP A 1 170 ? 50.772 -16.473 -41.845 1.00 51.25 170 ASP A N 1
ATOM 1284 C CA . ASP A 1 170 ? 51.143 -16.048 -43.207 1.00 51.25 170 ASP A CA 1
ATOM 1285 C C . ASP A 1 170 ? 52.577 -15.499 -43.316 1.00 51.25 170 ASP A C 1
ATOM 1287 O O . ASP A 1 170 ? 52.877 -14.684 -44.179 1.00 51.25 170 ASP A O 1
ATOM 1291 N N . ASP A 1 171 ? 53.487 -15.971 -42.457 1.00 50.66 171 ASP A N 1
ATOM 1292 C CA . ASP A 1 171 ? 54.928 -15.741 -42.627 1.00 50.66 171 ASP A CA 1
ATOM 1293 C C . ASP A 1 171 ? 55.684 -17.070 -42.498 1.00 50.66 171 ASP A C 1
ATOM 1295 O O . ASP A 1 171 ? 56.091 -17.499 -41.418 1.00 50.66 171 ASP A O 1
ATOM 1299 N N . GLY A 1 172 ? 55.740 -17.811 -43.605 1.00 52.03 172 GLY A N 1
ATOM 1300 C CA . GLY A 1 172 ? 56.393 -19.123 -43.650 1.00 52.03 172 GLY A CA 1
ATOM 1301 C C . GLY A 1 172 ? 56.357 -19.857 -44.992 1.00 52.03 172 GLY A C 1
ATOM 1302 O O . GLY A 1 172 ? 56.723 -21.032 -45.038 1.00 52.03 172 GLY A O 1
ATOM 1303 N N . ARG A 1 173 ? 55.919 -19.216 -46.085 1.00 44.72 173 ARG A N 1
ATOM 1304 C CA . ARG A 1 173 ? 56.043 -19.745 -47.453 1.00 44.72 173 ARG A CA 1
ATOM 1305 C C . ARG A 1 173 ? 56.194 -18.621 -48.481 1.00 44.72 173 ARG A C 1
ATOM 1307 O O . ARG A 1 173 ? 55.224 -18.267 -49.136 1.00 44.72 173 ARG A O 1
ATOM 1314 N N . ALA A 1 174 ? 57.412 -18.124 -48.649 1.00 42.12 174 ALA A N 1
ATOM 1315 C CA . ALA A 1 174 ? 57.941 -17.681 -49.938 1.00 42.12 174 ALA A CA 1
ATOM 1316 C C . ALA A 1 174 ? 59.460 -17.487 -49.803 1.00 42.12 174 ALA A C 1
ATOM 1318 O O . ALA A 1 174 ? 59.886 -16.592 -49.086 1.00 42.12 174 ALA A O 1
ATOM 1319 N N . GLU A 1 175 ? 60.192 -18.374 -50.484 1.00 37.22 175 GLU A N 1
ATOM 1320 C CA . GLU A 1 175 ? 61.531 -18.189 -51.084 1.00 37.22 175 GLU A CA 1
ATOM 1321 C C . GLU A 1 175 ? 62.742 -17.865 -50.189 1.00 37.22 175 GLU A C 1
ATOM 1323 O O . GLU A 1 175 ? 62.868 -16.744 -49.654 1.00 37.22 175 GLU A O 1
#

Secondary structure (DSSP, 8-state):
-HHHHTTTTHHHHHHHHHHHHTTSS-HHHHHHHHHHHHHHHHHHHHHHTTTS-HHHHHHHHHHHHHHHHHHHHHGGGHHHHHHHHHTSSS-HHHHHHHHHHHHHHHHHHHHGGGHHHHHHHHHHHSPPPP-S-TTSS-TT--GGGGG-HHHHHHHHHHHSTTTGGGSSSSSS---

Sequence (175 aa):
MFAIISYSSLAAVLLTATLTAAGIISFPVALCLVIGANLGSGLLAMLNNSAANAAARRVALGSLLFKLVGSLIILPFVHLLAETMGKLSLPKAELVIYFHVFYNLVRCLVMLPFVDPMARFCKTIIRDEPELDTQLRPKHLDVSALDTPTLALANAARENPAHWRRHGTDDGRAE

pLDDT: mean 76.5, std 19.24, range [34.94, 94.0]